Protein AF-A0A078FV18-F1 (afdb_monomer)

Structure (mmCIF, N/CA/C/O backbone):
data_AF-A0A078FV18-F1
#
_entry.id   AF-A0A078FV18-F1
#
loop_
_atom_site.group_PDB
_atom_site.id
_atom_site.type_symbol
_atom_site.label_atom_id
_atom_site.label_alt_id
_atom_site.label_comp_id
_atom_site.label_asym_id
_atom_site.label_entity_id
_atom_site.label_seq_id
_atom_site.pdbx_PDB_ins_code
_atom_site.Cartn_x
_atom_site.Cartn_y
_atom_site.Cartn_z
_atom_site.occupancy
_atom_site.B_iso_or_equiv
_atom_site.auth_seq_id
_atom_site.auth_comp_id
_atom_site.auth_asym_id
_atom_site.auth_atom_id
_atom_site.pdbx_PDB_model_num
ATOM 1 N N . MET A 1 1 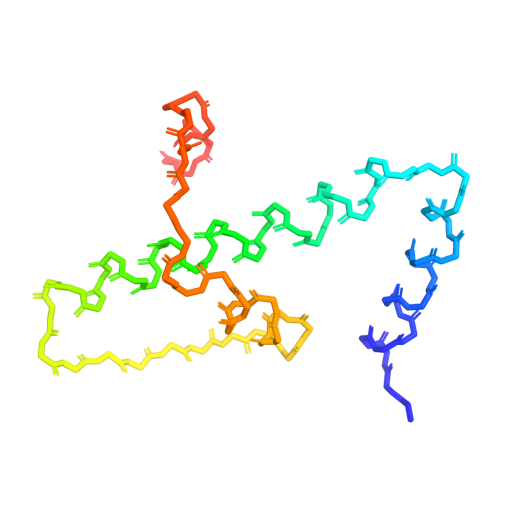? -18.439 -11.917 -6.324 1.00 59.16 1 MET A N 1
ATOM 2 C CA . MET A 1 1 ? -17.641 -11.627 -5.114 1.00 59.16 1 MET A CA 1
ATOM 3 C C . MET A 1 1 ? -16.601 -12.712 -4.979 1.00 59.16 1 MET A C 1
ATOM 5 O O . MET A 1 1 ? -16.932 -13.860 -5.232 1.00 59.16 1 MET A O 1
ATOM 9 N N . ASN A 1 2 ? -15.362 -12.354 -4.676 1.00 77.75 2 ASN A N 1
ATOM 10 C CA . ASN A 1 2 ? -14.284 -13.319 -4.433 1.00 77.75 2 ASN A CA 1
ATOM 11 C C . ASN A 1 2 ? -13.795 -13.195 -2.984 1.00 77.75 2 ASN A C 1
ATOM 13 O O . ASN A 1 2 ? -14.188 -12.269 -2.275 1.00 77.75 2 ASN A O 1
ATOM 17 N N . ASP A 1 3 ? -12.921 -14.108 -2.574 1.00 80.56 3 ASP A N 1
ATOM 18 C CA . ASP A 1 3 ? -12.481 -14.253 -1.182 1.00 80.56 3 ASP A CA 1
ATOM 19 C C . ASP A 1 3 ? -11.837 -12.988 -0.603 1.00 80.56 3 ASP A C 1
ATOM 21 O O . ASP A 1 3 ? -12.035 -12.676 0.569 1.00 80.56 3 ASP A O 1
ATOM 25 N N . VAL A 1 4 ? -11.127 -12.210 -1.430 1.00 75.06 4 VAL A N 1
ATOM 26 C CA . VAL A 1 4 ? -10.531 -10.930 -1.012 1.00 75.06 4 VAL A CA 1
ATOM 27 C C . VAL A 1 4 ? -11.622 -9.934 -0.630 1.00 75.06 4 VAL A C 1
ATOM 29 O O . VAL A 1 4 ? -11.519 -9.287 0.407 1.00 75.06 4 VAL A O 1
ATOM 32 N N . ASP A 1 5 ? -12.689 -9.849 -1.428 1.00 80.25 5 ASP A N 1
ATOM 33 C CA . ASP A 1 5 ? -13.800 -8.933 -1.158 1.00 80.25 5 ASP A CA 1
ATOM 34 C C . ASP A 1 5 ? -14.566 -9.354 0.110 1.00 80.25 5 ASP A C 1
ATOM 36 O O . ASP A 1 5 ? -14.993 -8.502 0.888 1.00 80.25 5 ASP A O 1
ATOM 40 N N . ILE A 1 6 ? -14.694 -10.665 0.354 1.00 84.75 6 ILE A N 1
ATOM 41 C CA . ILE A 1 6 ? -15.320 -11.216 1.566 1.00 84.75 6 ILE A CA 1
ATOM 42 C C . ILE A 1 6 ? -14.478 -10.883 2.801 1.00 84.75 6 ILE A C 1
ATOM 44 O O . ILE A 1 6 ? -15.016 -10.401 3.796 1.00 84.75 6 ILE A O 1
ATOM 48 N N . LEU A 1 7 ? -13.160 -11.085 2.740 1.00 82.50 7 LEU A N 1
ATOM 49 C CA . LEU A 1 7 ? -12.265 -10.766 3.851 1.00 82.50 7 LEU A CA 1
ATOM 50 C C . LEU A 1 7 ? -12.294 -9.269 4.183 1.00 82.50 7 LEU A C 1
ATOM 52 O O . LEU A 1 7 ? -12.359 -8.900 5.354 1.00 82.50 7 LEU A O 1
ATOM 56 N N . THR A 1 8 ? -12.294 -8.402 3.167 1.00 81.38 8 THR A N 1
ATOM 57 C CA . THR A 1 8 ? -12.423 -6.954 3.368 1.00 81.38 8 THR A CA 1
ATOM 58 C C . THR A 1 8 ? -13.744 -6.594 4.045 1.00 81.38 8 THR A C 1
ATOM 60 O O . THR A 1 8 ? -13.729 -5.804 4.984 1.00 81.38 8 THR A O 1
ATOM 63 N N . LEU A 1 9 ? -14.862 -7.198 3.631 1.00 85.75 9 LEU A N 1
ATOM 64 C CA . LEU A 1 9 ? -16.172 -6.980 4.255 1.00 85.75 9 LEU A CA 1
ATOM 65 C C . LEU A 1 9 ? -16.193 -7.401 5.729 1.00 85.75 9 LEU A C 1
ATOM 67 O O . LEU A 1 9 ? -16.709 -6.666 6.567 1.00 85.75 9 LEU A O 1
ATOM 71 N N . VAL A 1 10 ? -15.596 -8.549 6.061 1.00 87.56 10 VAL A N 1
ATOM 72 C CA . VAL A 1 10 ? -15.495 -9.020 7.452 1.00 87.56 10 VAL A CA 1
ATOM 73 C C . VAL A 1 10 ? -14.677 -8.044 8.296 1.00 87.56 10 VAL A C 1
ATOM 75 O O . VAL A 1 10 ? -15.117 -7.640 9.370 1.00 87.56 10 VAL A O 1
ATOM 78 N N . ILE A 1 11 ? -13.513 -7.615 7.799 1.00 84.44 11 ILE A N 1
ATOM 79 C CA . ILE A 1 11 ? -12.668 -6.641 8.503 1.00 84.44 11 ILE A CA 1
ATOM 80 C C . ILE A 1 11 ? -13.412 -5.312 8.680 1.00 84.44 11 ILE A C 1
ATOM 82 O O . ILE A 1 11 ? -13.358 -4.729 9.761 1.00 84.44 11 ILE A O 1
ATOM 86 N N . GLN A 1 12 ? -14.138 -4.843 7.662 1.00 83.94 12 GLN A N 1
ATOM 87 C CA . GLN A 1 12 ? -14.946 -3.623 7.744 1.00 83.94 12 GLN A CA 1
ATOM 88 C C . GLN A 1 12 ? -16.043 -3.720 8.805 1.00 83.94 12 GLN A C 1
ATOM 90 O O . GLN A 1 12 ? -16.251 -2.758 9.542 1.00 83.94 12 GLN A O 1
ATOM 95 N N . GLU A 1 13 ? -16.714 -4.867 8.912 1.00 89.00 13 GLU A N 1
ATOM 96 C CA . GLU A 1 13 ? -17.749 -5.076 9.923 1.00 89.00 13 GLU A CA 1
ATOM 97 C C . GLU A 1 13 ? -17.159 -5.039 11.336 1.00 89.00 13 GLU A C 1
ATOM 99 O O . GLU A 1 13 ? -17.636 -4.287 12.182 1.00 89.00 13 GLU A O 1
ATOM 104 N N . MET A 1 14 ? -16.060 -5.762 11.570 1.00 86.50 14 MET A N 1
ATOM 105 C CA . MET A 1 14 ? -15.372 -5.770 12.869 1.00 86.50 14 MET A CA 1
ATOM 106 C C . MET A 1 14 ? -14.805 -4.395 13.238 1.00 86.50 14 MET A C 1
ATOM 108 O O . MET A 1 14 ? -14.733 -4.033 14.411 1.00 86.50 14 MET A O 1
ATOM 112 N N . SER A 1 15 ? -14.438 -3.594 12.240 1.00 84.50 15 SER A N 1
ATOM 113 C CA . SER A 1 15 ? -13.875 -2.261 12.461 1.00 84.50 15 SER A CA 1
ATOM 114 C C . SER A 1 15 ? -14.898 -1.235 12.945 1.00 84.50 15 SER A C 1
ATOM 116 O O . SER A 1 15 ? -14.505 -0.181 13.437 1.00 84.50 15 SER A O 1
ATOM 118 N N . LYS A 1 16 ? -16.203 -1.534 12.868 1.00 86.94 16 LYS A N 1
ATOM 119 C CA . LYS A 1 16 ? -17.235 -0.717 13.527 1.00 86.94 16 LYS A CA 1
ATOM 120 C C . LYS A 1 16 ? -17.072 -0.724 15.047 1.00 86.94 16 LYS A C 1
ATOM 122 O O . LYS A 1 16 ? -17.345 0.283 15.691 1.00 86.94 16 LYS A O 1
ATOM 127 N N . GLU A 1 17 ? -16.619 -1.847 15.595 1.00 90.44 17 GLU A N 1
ATOM 128 C CA . GLU A 1 17 ? -16.373 -2.037 17.026 1.00 90.44 17 GLU A CA 1
ATOM 129 C C . GLU A 1 17 ? -14.905 -1.764 17.393 1.00 90.44 17 GLU A C 1
ATOM 131 O O . GLU A 1 17 ? -14.616 -1.236 18.465 1.00 90.44 17 GLU A O 1
ATOM 136 N N . PHE A 1 18 ? -13.978 -2.041 16.467 1.00 86.25 18 PHE A N 1
ATOM 137 C CA . PHE A 1 18 ? -12.538 -1.833 16.641 1.00 86.25 18 PHE A CA 1
ATOM 138 C C . PHE A 1 18 ? -11.940 -0.997 15.493 1.00 86.25 18 PHE A C 1
ATOM 140 O O . PHE A 1 18 ? -11.299 -1.554 14.598 1.00 86.25 18 PHE A O 1
ATOM 147 N N . PRO A 1 19 ? -12.095 0.342 15.503 1.00 79.44 19 PRO A N 1
ATOM 148 C CA . PRO A 1 19 ? -11.686 1.207 14.387 1.00 79.44 19 PRO A CA 1
ATOM 149 C C . PRO A 1 19 ? -10.209 1.078 13.992 1.00 79.44 19 PRO A C 1
ATOM 151 O O . PRO A 1 19 ? -9.871 1.138 12.810 1.00 79.44 19 PRO A O 1
ATOM 154 N N . SER A 1 20 ? -9.332 0.826 14.971 1.00 82.31 20 SER A N 1
ATOM 155 C CA . SER A 1 20 ? -7.894 0.645 14.748 1.00 82.31 20 SER A CA 1
ATOM 156 C C . SER A 1 20 ? -7.555 -0.564 13.872 1.00 82.31 20 SER A C 1
ATOM 158 O O . SER A 1 20 ? -6.495 -0.585 13.253 1.00 82.31 20 SER A O 1
ATOM 160 N N . LEU A 1 21 ? -8.440 -1.561 13.773 1.00 79.88 21 LEU A N 1
ATOM 161 C CA . LEU A 1 21 ? -8.199 -2.769 12.991 1.00 79.88 21 LEU A CA 1
ATOM 162 C C . LEU A 1 21 ? -8.141 -2.465 11.488 1.00 79.88 21 LEU A C 1
ATOM 164 O O . LEU A 1 21 ? -7.208 -2.905 10.819 1.00 79.88 21 LEU A O 1
ATOM 168 N N . MET A 1 22 ? -9.089 -1.682 10.960 1.00 79.19 22 MET A N 1
ATOM 169 C CA . MET A 1 22 ? -9.062 -1.254 9.553 1.00 79.19 22 MET A CA 1
ATOM 170 C C . MET A 1 22 ? -7.854 -0.364 9.270 1.00 79.19 22 MET A C 1
ATOM 172 O O . MET A 1 22 ? -7.210 -0.488 8.224 1.00 79.19 22 MET A O 1
ATOM 176 N N . ASP A 1 23 ? -7.549 0.534 10.207 1.00 75.75 23 ASP A N 1
ATOM 177 C CA . ASP A 1 23 ? -6.448 1.474 10.062 1.00 75.75 23 ASP A CA 1
ATOM 178 C C . ASP A 1 23 ? -5.108 0.750 9.969 1.00 75.75 23 ASP A C 1
ATOM 180 O O . ASP A 1 23 ? -4.386 0.945 8.990 1.00 75.75 23 ASP A O 1
ATOM 184 N N . THR A 1 24 ? -4.818 -0.159 10.898 1.00 72.94 24 THR A N 1
ATOM 185 C CA . THR A 1 24 ? -3.562 -0.913 10.903 1.00 72.94 24 THR A CA 1
ATOM 186 C C . THR A 1 24 ? -3.518 -1.982 9.811 1.00 72.94 24 THR A C 1
ATOM 188 O O . THR A 1 24 ? -2.530 -2.096 9.082 1.00 72.94 24 THR A O 1
ATOM 191 N N . LEU A 1 25 ? -4.584 -2.773 9.643 1.00 73.88 25 LEU A N 1
ATOM 192 C CA . LEU A 1 25 ? -4.558 -3.886 8.693 1.00 73.88 25 LEU A CA 1
ATOM 193 C C . LEU A 1 25 ? -4.726 -3.453 7.245 1.00 73.88 25 LEU A C 1
ATOM 195 O O . LEU A 1 25 ? -4.389 -4.239 6.373 1.00 73.88 25 LEU A O 1
ATOM 199 N N . VAL A 1 26 ? -5.241 -2.272 6.919 1.00 77.19 26 VAL A N 1
ATOM 200 C CA . VAL A 1 26 ? -5.450 -1.894 5.510 1.00 77.19 26 VAL A CA 1
ATOM 201 C C . VAL A 1 26 ? -4.827 -0.539 5.220 1.00 77.19 26 VAL A C 1
ATOM 203 O O . VAL A 1 26 ? -3.895 -0.460 4.419 1.00 77.19 26 VAL A O 1
ATOM 206 N N . HIS A 1 27 ? -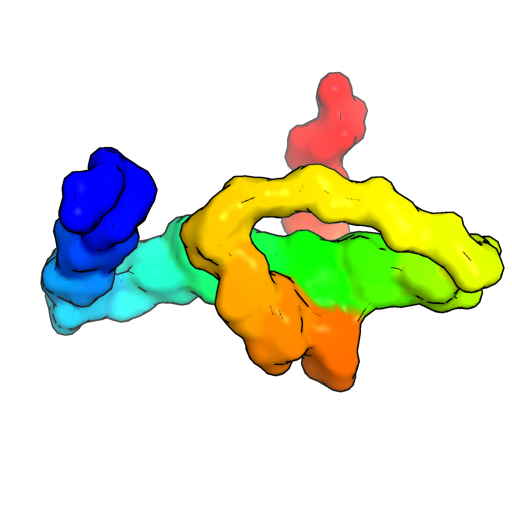5.264 0.514 5.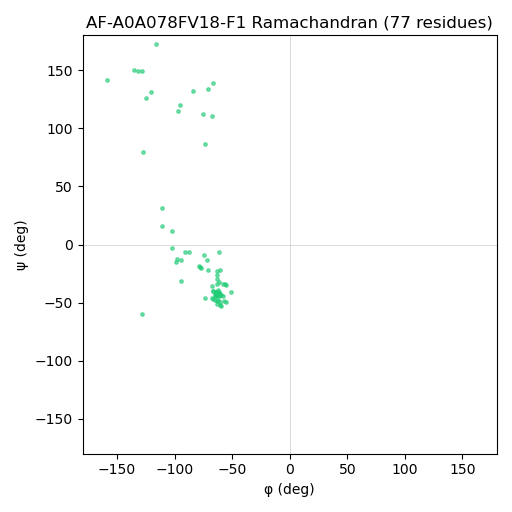910 1.00 84.00 27 HIS A N 1
ATOM 207 C CA . HIS A 1 27 ? -4.886 1.878 5.544 1.00 84.00 27 HIS A CA 1
ATOM 208 C C . HIS A 1 27 ? -3.393 2.184 5.738 1.00 84.00 27 HIS A C 1
ATOM 210 O O . HIS A 1 27 ? -2.798 2.868 4.904 1.00 84.00 27 HIS A O 1
ATOM 216 N N . GLU A 1 28 ? -2.765 1.701 6.811 1.00 85.94 28 GLU A N 1
ATOM 217 C CA . GLU A 1 28 ? -1.330 1.886 7.061 1.00 85.94 28 GLU A CA 1
ATOM 218 C C . GLU A 1 28 ? -0.474 1.183 6.008 1.00 85.94 28 GLU A C 1
ATOM 220 O O . GLU A 1 28 ? 0.474 1.776 5.485 1.00 85.94 28 GLU A O 1
ATOM 225 N N . ARG A 1 29 ? -0.847 -0.047 5.633 1.00 89.12 29 ARG A N 1
ATOM 226 C CA . ARG A 1 29 ? -0.156 -0.795 4.575 1.00 89.12 29 ARG A CA 1
ATOM 227 C C . ARG A 1 29 ? -0.267 -0.082 3.231 1.00 89.12 29 ARG A C 1
ATOM 229 O O . ARG A 1 29 ? 0.742 0.064 2.544 1.00 89.12 29 ARG A O 1
ATOM 236 N N . ASP A 1 30 ? -1.456 0.408 2.882 1.00 91.38 30 ASP A N 1
ATOM 237 C CA . ASP A 1 30 ? -1.684 1.156 1.640 1.00 91.38 30 ASP A CA 1
ATOM 238 C C . ASP A 1 30 ? -0.837 2.431 1.573 1.00 91.38 30 ASP A C 1
ATOM 240 O O . ASP A 1 30 ? -0.230 2.717 0.540 1.00 91.38 30 ASP A O 1
ATOM 244 N N . LYS A 1 31 ? -0.747 3.173 2.687 1.00 90.69 31 LYS A N 1
ATOM 245 C CA . LYS A 1 31 ? 0.133 4.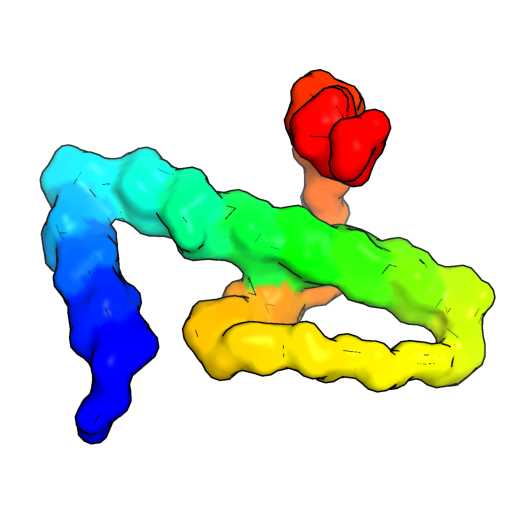343 2.805 1.00 90.69 31 LYS A CA 1
ATOM 246 C C . LYS A 1 31 ? 1.590 3.943 2.598 1.00 90.69 31 LYS A C 1
ATOM 248 O O . LYS A 1 31 ? 2.265 4.527 1.756 1.00 90.69 31 LYS A O 1
ATOM 253 N N . TYR A 1 32 ? 2.073 2.934 3.321 1.00 89.81 32 TYR A N 1
ATOM 254 C CA . TYR A 1 32 ? 3.458 2.483 3.200 1.00 89.81 32 TYR A CA 1
ATOM 255 C C . TYR A 1 32 ? 3.806 2.083 1.759 1.00 89.81 32 TYR A C 1
ATOM 257 O O . TYR A 1 32 ? 4.791 2.572 1.208 1.00 89.81 32 TYR A O 1
ATOM 265 N N . MET A 1 33 ? 2.964 1.270 1.110 1.00 92.50 33 MET A N 1
ATOM 266 C CA . MET A 1 33 ? 3.167 0.874 -0.286 1.00 92.50 33 MET A CA 1
ATOM 267 C C . MET A 1 33 ? 3.159 2.070 -1.239 1.00 92.50 33 MET A C 1
ATOM 269 O O . MET A 1 33 ? 4.041 2.160 -2.088 1.00 92.50 33 MET A O 1
ATOM 273 N N . ALA A 1 34 ? 2.220 3.009 -1.083 1.00 93.31 34 ALA A N 1
ATOM 274 C CA . ALA A 1 34 ? 2.192 4.228 -1.890 1.00 93.31 34 ALA A CA 1
ATOM 275 C C . ALA A 1 34 ? 3.477 5.055 -1.727 1.00 93.31 34 ALA A C 1
ATOM 277 O O . ALA A 1 34 ? 4.048 5.490 -2.724 1.00 93.31 34 ALA A O 1
ATOM 278 N N . CYS A 1 35 ? 3.974 5.216 -0.495 1.00 91.38 35 CYS A N 1
ATOM 279 C CA . CYS A 1 35 ? 5.227 5.925 -0.227 1.00 91.38 35 CYS A CA 1
ATOM 280 C C . CYS A 1 35 ? 6.419 5.256 -0.912 1.00 91.38 35 CYS A C 1
ATOM 282 O O . CYS A 1 35 ? 7.192 5.922 -1.599 1.00 91.38 35 CYS A O 1
ATOM 284 N N . MET A 1 36 ? 6.557 3.939 -0.743 1.00 91.19 36 MET A N 1
ATOM 285 C CA . MET A 1 36 ? 7.678 3.189 -1.304 1.00 91.19 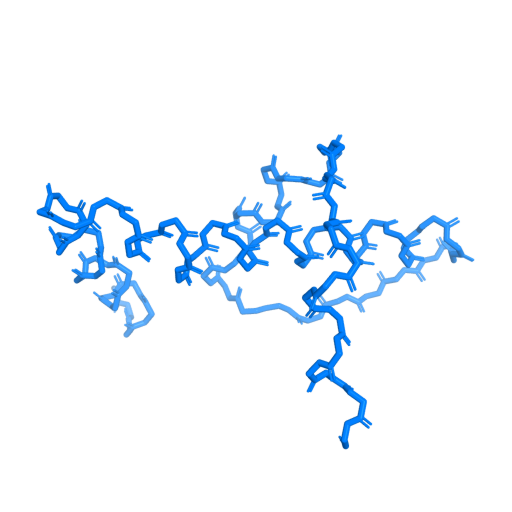36 MET A CA 1
ATOM 286 C C . MET A 1 36 ? 7.655 3.207 -2.833 1.00 91.19 36 MET A C 1
ATOM 288 O O . MET A 1 36 ? 8.682 3.474 -3.451 1.00 91.19 36 MET A O 1
ATOM 292 N N . LEU A 1 37 ? 6.488 2.992 -3.447 1.00 92.75 37 LEU A N 1
ATOM 293 C CA . LEU A 1 37 ? 6.336 3.050 -4.901 1.00 92.75 37 LEU A CA 1
ATOM 294 C C . LEU A 1 37 ? 6.605 4.453 -5.452 1.00 92.75 37 LEU A C 1
ATOM 296 O O . LEU A 1 37 ? 7.318 4.579 -6.441 1.00 92.75 37 LEU A O 1
ATOM 300 N N . SER A 1 38 ? 6.088 5.495 -4.797 1.00 90.94 38 SER A N 1
ATOM 301 C CA . SER A 1 38 ? 6.312 6.893 -5.187 1.00 90.94 38 SER A CA 1
ATOM 302 C C . SER A 1 38 ? 7.792 7.281 -5.088 1.00 90.94 38 SER A C 1
ATOM 304 O O . SER A 1 38 ? 8.342 7.890 -6.006 1.00 90.94 38 SER A O 1
ATOM 306 N N . ARG A 1 39 ? 8.487 6.835 -4.032 1.00 89.69 39 ARG A N 1
ATOM 307 C CA . ARG A 1 39 ? 9.936 7.020 -3.887 1.00 89.69 39 ARG A CA 1
ATOM 308 C C . ARG A 1 39 ? 10.706 6.373 -5.038 1.00 89.69 39 ARG A C 1
ATOM 310 O O . ARG A 1 39 ? 11.483 7.053 -5.698 1.00 89.69 39 ARG A O 1
ATOM 317 N N . VAL A 1 40 ? 10.463 5.094 -5.314 1.00 90.62 40 VAL A N 1
ATOM 318 C CA . VAL A 1 40 ? 11.143 4.377 -6.407 1.00 90.62 40 VAL A CA 1
ATOM 319 C C . VAL A 1 40 ? 10.808 5.009 -7.768 1.00 90.62 40 VAL A C 1
ATOM 321 O O . VAL A 1 40 ? 11.693 5.184 -8.599 1.00 90.62 40 VAL A O 1
ATOM 324 N N . ALA A 1 41 ? 9.561 5.443 -7.982 1.00 91.56 41 ALA A N 1
ATOM 325 C CA . ALA A 1 41 ? 9.150 6.155 -9.195 1.00 91.56 41 ALA A CA 1
ATOM 326 C C . ALA A 1 41 ? 9.864 7.504 -9.382 1.00 91.56 41 ALA A C 1
ATOM 328 O O . ALA A 1 41 ? 9.996 7.963 -10.511 1.00 91.56 41 ALA A O 1
ATOM 329 N N . SER A 1 42 ? 10.323 8.144 -8.302 1.00 91.06 42 SER A N 1
ATOM 330 C CA . SER A 1 42 ? 11.084 9.398 -8.386 1.00 91.06 42 SER A CA 1
ATOM 331 C C . SER A 1 42 ? 12.548 9.198 -8.800 1.00 91.06 42 SER A C 1
ATOM 333 O O . SER A 1 42 ? 13.178 10.132 -9.290 1.00 91.06 42 SER A O 1
ATOM 335 N N . GLU A 1 43 ? 13.081 7.984 -8.632 1.00 93.94 43 GLU A N 1
ATOM 336 C CA . GLU A 1 43 ? 14.482 7.634 -8.904 1.00 93.94 43 GLU A CA 1
ATOM 337 C C . GLU A 1 43 ? 14.678 6.982 -10.291 1.00 93.94 43 GLU A C 1
ATOM 339 O O . GLU A 1 43 ? 15.806 6.877 -10.779 1.00 93.94 43 GLU A O 1
ATOM 344 N N . HIS A 1 44 ? 13.596 6.569 -10.962 1.00 93.81 44 HIS A N 1
ATOM 345 C CA . HIS A 1 44 ? 13.642 5.840 -12.233 1.00 93.81 44 HIS A CA 1
ATOM 346 C C . HIS A 1 44 ? 12.695 6.434 -13.282 1.00 93.81 44 HIS A C 1
ATOM 348 O O . HIS A 1 44 ? 11.624 6.937 -12.967 1.00 93.81 44 HIS A O 1
ATOM 354 N N . SER A 1 45 ? 13.058 6.324 -14.563 1.00 92.06 45 SER A N 1
ATOM 355 C CA . SER A 1 45 ? 12.245 6.841 -15.677 1.00 92.06 45 SER A CA 1
ATOM 356 C C . SER A 1 45 ? 10.961 6.045 -15.938 1.00 92.06 45 SER A C 1
ATOM 358 O O . SER A 1 45 ? 10.033 6.564 -16.554 1.00 92.06 45 SER A O 1
ATOM 360 N N . SER A 1 46 ? 10.906 4.784 -15.503 1.00 93.06 46 SER A N 1
ATOM 361 C CA . SER A 1 46 ? 9.735 3.915 -15.612 1.00 93.06 46 SER A CA 1
ATOM 362 C C . SER A 1 46 ? 9.823 2.783 -14.593 1.00 93.06 46 SER A C 1
ATOM 364 O O . SER A 1 46 ? 10.904 2.236 -14.366 1.00 93.06 46 SER A O 1
ATOM 366 N N . ILE A 1 47 ? 8.687 2.422 -13.996 1.00 93.50 47 ILE A N 1
ATOM 367 C CA . ILE A 1 47 ? 8.574 1.318 -13.041 1.00 93.50 47 ILE A CA 1
ATOM 368 C C . ILE A 1 47 ? 7.338 0.472 -13.350 1.00 93.50 47 ILE A C 1
ATOM 370 O O . ILE A 1 47 ? 6.323 0.979 -13.828 1.00 93.50 47 ILE A O 1
ATOM 374 N N . VAL A 1 48 ? 7.407 -0.818 -13.028 1.00 95.31 48 VAL A N 1
ATOM 375 C CA . VAL A 1 48 ? 6.255 -1.727 -13.030 1.00 95.31 48 VAL A CA 1
ATOM 376 C C . VAL A 1 48 ? 6.160 -2.355 -11.648 1.00 95.31 48 VAL A C 1
ATOM 378 O O . VAL A 1 48 ? 7.127 -2.936 -11.163 1.00 95.31 48 VAL A O 1
ATOM 381 N N . ALA A 1 49 ? 4.993 -2.241 -11.019 1.00 92.94 49 ALA A N 1
ATOM 382 C CA . ALA A 1 49 ? 4.722 -2.816 -9.709 1.00 92.94 49 ALA A CA 1
ATOM 383 C C . ALA A 1 49 ? 3.556 -3.800 -9.795 1.00 92.94 49 ALA A C 1
ATOM 385 O O . ALA A 1 49 ? 2.497 -3.481 -10.334 1.00 92.94 49 ALA A O 1
ATOM 386 N N . VAL A 1 50 ? 3.746 -4.992 -9.232 1.00 95.62 50 VAL A N 1
ATOM 387 C CA . VAL A 1 50 ? 2.679 -5.979 -9.057 1.00 95.62 50 VAL A CA 1
ATOM 388 C C . VAL A 1 50 ? 2.126 -5.815 -7.650 1.00 95.62 50 VAL A C 1
ATOM 390 O O . VAL A 1 50 ? 2.857 -5.952 -6.673 1.00 95.62 50 VAL A O 1
ATOM 393 N N . VAL A 1 51 ? 0.835 -5.511 -7.544 1.00 92.44 51 VAL A N 1
ATOM 394 C CA . VAL A 1 51 ? 0.161 -5.277 -6.262 1.00 92.44 51 VAL A CA 1
ATOM 395 C C . VAL A 1 51 ? -1.095 -6.132 -6.152 1.00 92.44 51 VAL A C 1
ATOM 397 O O . VAL A 1 51 ? -1.757 -6.430 -7.147 1.00 92.44 51 VAL A O 1
ATOM 400 N N . GLY A 1 52 ? -1.446 -6.519 -4.926 1.00 89.94 52 GLY A N 1
ATOM 401 C CA . GLY A 1 52 ? -2.711 -7.197 -4.661 1.00 89.94 52 GLY A CA 1
ATOM 402 C C . GLY A 1 52 ? -3.89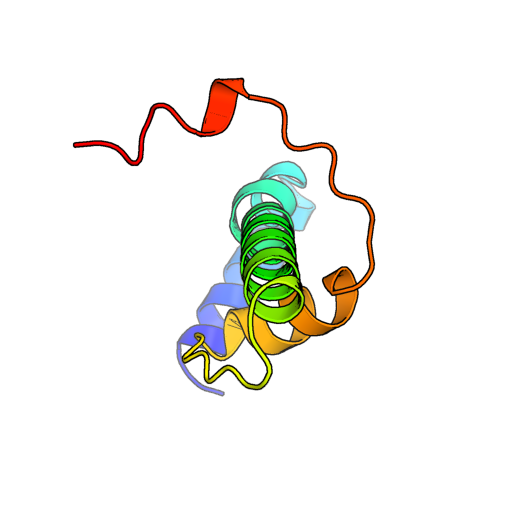6 -6.263 -4.922 1.00 89.94 52 GLY A C 1
ATOM 403 O O . GLY A 1 52 ? -3.868 -5.096 -4.533 1.00 89.94 52 GLY A O 1
ATOM 404 N N . ARG A 1 53 ? -4.971 -6.774 -5.536 1.00 88.25 53 ARG A N 1
ATOM 405 C CA . ARG A 1 53 ? -6.147 -5.964 -5.912 1.00 88.25 53 ARG A CA 1
ATOM 406 C C . ARG A 1 53 ? -6.762 -5.197 -4.734 1.00 88.25 53 ARG A C 1
ATOM 408 O O . ARG A 1 53 ? -7.214 -4.073 -4.925 1.00 88.25 53 ARG A O 1
ATOM 415 N N . GLY A 1 54 ? -6.735 -5.776 -3.530 1.00 85.31 54 GLY A N 1
ATOM 416 C CA . GLY A 1 54 ? -7.242 -5.136 -2.309 1.00 85.31 54 GLY A CA 1
ATOM 417 C C . GLY A 1 54 ? -6.533 -3.826 -1.943 1.00 85.31 54 GLY A C 1
ATOM 418 O O . GLY A 1 54 ? -7.127 -2.984 -1.283 1.00 85.31 54 GLY A O 1
ATOM 419 N N . HIS A 1 55 ? -5.307 -3.621 -2.429 1.00 91.19 55 HIS A N 1
ATOM 420 C CA . HIS A 1 55 ? -4.490 -2.442 -2.135 1.00 91.19 55 HIS A CA 1
ATOM 421 C C . HIS A 1 55 ? -4.529 -1.381 -3.232 1.00 91.19 55 HIS A C 1
ATOM 423 O O . HIS A 1 55 ? -4.143 -0.239 -3.002 1.00 91.19 55 HIS A O 1
ATOM 429 N N . LEU A 1 56 ? -5.004 -1.729 -4.432 1.00 91.06 56 LEU A N 1
ATOM 430 C CA . LEU A 1 56 ? -4.922 -0.856 -5.603 1.00 91.06 56 LEU A CA 1
ATOM 431 C C . LEU A 1 56 ? -5.564 0.517 -5.349 1.00 91.06 56 LEU A C 1
ATOM 433 O O . LEU A 1 56 ? -4.938 1.547 -5.593 1.00 91.06 56 LEU A O 1
ATOM 437 N N . GLN A 1 57 ? -6.789 0.542 -4.816 1.00 91.12 57 GLN A N 1
ATOM 438 C CA . GLN A 1 57 ? -7.479 1.804 -4.527 1.00 91.12 57 GLN A CA 1
ATOM 439 C C . GLN A 1 57 ? -6.803 2.605 -3.412 1.00 91.12 57 GLN A C 1
ATOM 441 O O . GLN A 1 57 ? -6.695 3.827 -3.512 1.00 91.12 57 GLN A O 1
ATOM 446 N N . GLY A 1 58 ? -6.324 1.930 -2.367 1.00 91.56 58 GLY A N 1
ATOM 447 C CA . GLY A 1 58 ? -5.609 2.576 -1.274 1.00 91.56 58 GLY A CA 1
ATOM 448 C C . GLY A 1 58 ? -4.297 3.206 -1.731 1.00 91.56 58 GLY A C 1
ATOM 449 O O . GLY A 1 58 ? -4.004 4.342 -1.366 1.00 91.56 58 GLY A O 1
ATOM 450 N N . ILE A 1 59 ? -3.547 2.526 -2.597 1.00 93.94 59 ILE A N 1
ATOM 451 C CA . ILE A 1 59 ? -2.310 3.053 -3.180 1.00 93.94 59 ILE A CA 1
ATOM 452 C C . ILE A 1 59 ? -2.601 4.300 -4.024 1.00 93.94 59 ILE A C 1
ATOM 454 O O . ILE A 1 59 ? -1.970 5.333 -3.810 1.00 93.94 59 ILE A O 1
ATOM 458 N N . ILE A 1 60 ? -3.597 4.247 -4.918 1.00 92.56 60 ILE A N 1
ATOM 459 C CA . ILE A 1 60 ? -4.000 5.399 -5.748 1.00 92.56 60 ILE A CA 1
ATOM 460 C C . ILE A 1 60 ? -4.402 6.591 -4.867 1.00 92.56 60 ILE A C 1
ATOM 462 O O . ILE A 1 60 ? -3.962 7.715 -5.103 1.00 92.56 60 ILE A O 1
ATOM 466 N N . LYS A 1 61 ? -5.189 6.349 -3.809 1.00 92.88 61 LYS A N 1
ATOM 467 C CA . LYS A 1 61 ? -5.639 7.387 -2.867 1.00 92.88 61 LYS A CA 1
ATOM 468 C C . LYS A 1 61 ? -4.479 8.077 -2.135 1.00 92.88 61 LYS A C 1
ATOM 470 O O . LYS A 1 61 ? -4.587 9.257 -1.796 1.00 92.88 61 LYS A O 1
ATOM 475 N N . ASN A 1 62 ? -3.391 7.351 -1.873 1.00 92.12 62 ASN A N 1
ATOM 476 C CA . ASN A 1 62 ? -2.257 7.830 -1.079 1.00 92.12 62 ASN A CA 1
ATOM 477 C C . ASN A 1 62 ? -1.033 8.263 -1.917 1.00 92.12 62 ASN A C 1
ATOM 479 O O . ASN A 1 62 ? -0.076 8.763 -1.336 1.00 92.12 62 ASN A O 1
ATOM 483 N N . TRP A 1 63 ? -1.051 8.125 -3.250 1.00 91.12 63 TRP A N 1
ATOM 484 C CA . TRP A 1 63 ? 0.129 8.259 -4.130 1.00 91.12 63 TRP A CA 1
ATOM 485 C C . TRP A 1 63 ? 0.967 9.541 -3.944 1.00 91.12 63 TRP A C 1
ATOM 487 O O . TRP A 1 63 ? 2.194 9.483 -3.938 1.00 91.12 63 TRP A O 1
ATOM 497 N N . ASN A 1 64 ? 0.313 10.691 -3.750 1.00 82.94 64 ASN A N 1
ATOM 498 C CA . ASN A 1 64 ? 0.964 12.001 -3.577 1.00 82.94 64 ASN A CA 1
ATOM 499 C C . ASN A 1 64 ? 0.821 12.563 -2.156 1.00 82.94 64 ASN A C 1
ATOM 501 O O . ASN A 1 64 ? 0.988 13.765 -1.940 1.00 82.94 64 ASN A O 1
ATOM 505 N N . GLN A 1 65 ? 0.452 11.730 -1.182 1.00 82.00 65 GLN A N 1
ATOM 506 C CA . GLN A 1 65 ? 0.309 12.201 0.188 1.00 82.00 65 GLN A CA 1
ATOM 507 C C . GLN A 1 65 ? 1.670 12.190 0.899 1.00 82.00 65 GLN A C 1
ATOM 509 O O . GLN A 1 65 ? 2.380 11.185 0.839 1.00 82.00 65 GLN A O 1
ATOM 514 N N . PRO A 1 66 ? 2.054 13.277 1.592 1.00 70.31 66 PRO A N 1
ATOM 515 C CA . PRO A 1 66 ? 3.271 13.294 2.388 1.00 70.31 66 PRO A CA 1
ATOM 516 C C . PRO A 1 66 ? 3.105 12.349 3.580 1.00 70.31 66 PRO A C 1
ATOM 518 O O . PRO A 1 66 ? 2.335 12.611 4.505 1.00 70.31 66 PRO A O 1
ATOM 521 N N . ILE A 1 67 ? 3.831 11.234 3.562 1.00 67.81 67 ILE A N 1
ATOM 522 C CA . ILE A 1 67 ? 3.781 10.244 4.635 1.00 67.81 67 ILE A CA 1
ATOM 523 C C . ILE A 1 67 ? 4.953 10.502 5.577 1.00 67.81 67 ILE A C 1
ATOM 525 O O . ILE A 1 67 ? 6.118 10.346 5.215 1.00 67.81 67 ILE A O 1
ATOM 529 N N . LYS A 1 68 ? 4.642 10.885 6.820 1.00 61.00 68 LYS A N 1
ATOM 530 C CA . LYS A 1 68 ? 5.610 10.865 7.923 1.00 61.00 68 LYS A CA 1
ATOM 531 C C . LYS A 1 68 ? 5.842 9.413 8.333 1.00 61.00 68 LYS A C 1
ATOM 533 O O . LYS A 1 68 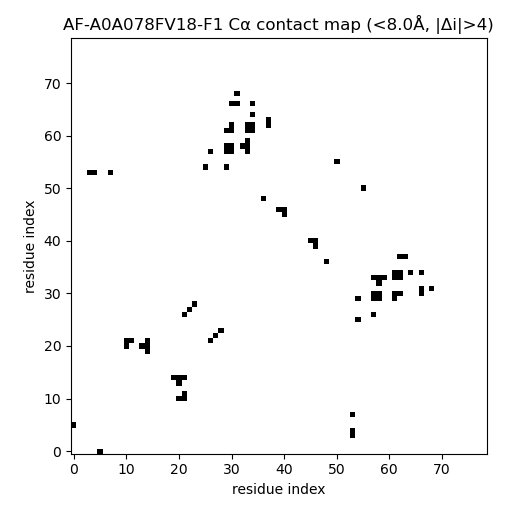? 5.170 8.907 9.225 1.00 61.00 68 LYS A O 1
ATOM 538 N N . ILE A 1 69 ? 6.776 8.737 7.673 1.00 57.09 69 ILE A N 1
ATOM 539 C CA . ILE A 1 69 ? 7.272 7.447 8.157 1.00 57.09 69 ILE A CA 1
ATOM 540 C C . ILE A 1 69 ? 8.207 7.746 9.330 1.00 57.09 69 ILE A C 1
ATOM 542 O O . ILE A 1 69 ? 9.263 8.350 9.140 1.00 57.09 69 ILE A O 1
ATOM 546 N N . SER A 1 70 ? 7.816 7.370 10.551 1.00 51.94 70 SER A N 1
ATOM 547 C CA . SER A 1 70 ? 8.758 7.364 11.668 1.00 51.94 70 SER A CA 1
ATOM 548 C C . SER A 1 70 ? 9.747 6.215 11.451 1.00 51.94 70 SER A C 1
ATOM 550 O O . SER A 1 70 ? 9.381 5.092 11.104 1.00 51.94 70 SER A O 1
ATOM 552 N N . SER A 1 71 ? 11.032 6.497 11.625 1.00 49.72 71 SER A N 1
ATOM 553 C CA . SER A 1 71 ? 12.151 5.589 11.343 1.00 49.72 71 SER A CA 1
ATOM 554 C C . SER A 1 71 ? 12.150 4.296 12.177 1.00 49.72 71 SER A C 1
ATOM 556 O O . SER A 1 71 ? 12.947 3.400 11.917 1.00 49.72 71 SER A O 1
ATOM 558 N N . GLN A 1 72 ? 11.250 4.166 13.154 1.00 47.59 72 GLN A N 1
ATOM 559 C CA . GLN A 1 72 ? 11.163 3.024 14.064 1.00 47.59 72 GLN A CA 1
ATOM 560 C C . GLN A 1 72 ? 10.485 1.786 13.453 1.00 47.59 72 GLN A C 1
ATOM 562 O O . GLN A 1 72 ? 10.705 0.684 13.943 1.00 47.59 72 GLN A O 1
ATOM 567 N N . SER A 1 73 ? 9.720 1.931 12.365 1.00 45.62 73 SER A N 1
ATOM 568 C CA . SER A 1 73 ? 9.007 0.814 11.714 1.00 45.62 73 SER A CA 1
ATOM 569 C C . SER A 1 73 ? 9.831 0.063 10.655 1.00 45.62 73 SER A C 1
ATOM 571 O O . SER A 1 73 ? 9.376 -0.949 10.130 1.00 45.62 73 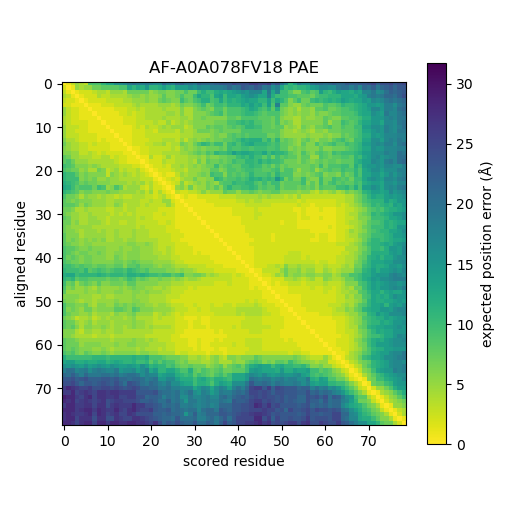SER A O 1
ATOM 573 N N . LEU A 1 74 ? 11.038 0.540 10.323 1.00 46.34 74 LEU A N 1
ATOM 574 C CA . LEU A 1 74 ? 11.894 -0.028 9.268 1.00 46.34 74 LEU A CA 1
ATOM 575 C C . LEU A 1 74 ? 12.870 -1.111 9.763 1.00 46.34 74 LEU A C 1
ATOM 577 O O . LEU A 1 74 ? 13.522 -1.751 8.944 1.00 46.34 74 LEU A O 1
ATOM 581 N N . SER A 1 75 ? 12.965 -1.354 11.074 1.00 43.16 75 SER A N 1
ATOM 582 C CA . SER A 1 75 ? 13.908 -2.327 11.655 1.00 43.16 75 SER A CA 1
ATOM 583 C C . SER A 1 75 ? 13.518 -3.797 11.453 1.00 43.16 75 SER A C 1
ATOM 585 O O . SER A 1 75 ? 14.323 -4.676 11.744 1.00 43.16 75 SER A O 1
ATOM 587 N N . ILE A 1 76 ? 12.309 -4.086 10.958 1.00 47.41 76 ILE A N 1
ATOM 588 C CA . ILE A 1 76 ? 11.776 -5.459 10.873 1.00 47.41 76 ILE A CA 1
ATOM 589 C C . ILE A 1 76 ? 12.033 -6.100 9.493 1.00 47.41 76 ILE A C 1
ATOM 591 O O . ILE A 1 76 ? 11.910 -7.309 9.343 1.00 47.41 76 ILE A O 1
ATOM 595 N N . LEU A 1 77 ? 12.431 -5.324 8.477 1.00 42.16 77 LEU A N 1
ATOM 596 C CA . LEU A 1 77 ? 12.562 -5.807 7.090 1.00 42.16 77 LEU A CA 1
ATOM 597 C C . LEU A 1 77 ? 14.007 -6.094 6.643 1.00 42.16 77 LEU A C 1
ATOM 599 O O . LEU A 1 77 ? 14.240 -6.299 5.456 1.00 42.16 77 LEU A O 1
ATOM 603 N N . SER A 1 78 ? 14.977 -6.114 7.562 1.00 36.38 78 SER A N 1
ATOM 604 C CA . SER A 1 78 ? 16.386 -6.412 7.255 1.00 36.38 78 SER A CA 1
ATOM 605 C C . SER A 1 78 ? 16.874 -7.757 7.814 1.00 36.38 78 SER A C 1
ATOM 607 O O . SER A 1 78 ? 18.039 -7.861 8.194 1.00 36.38 78 SER A O 1
ATOM 609 N N . SER A 1 79 ? 15.996 -8.759 7.926 1.00 39.59 79 SER A N 1
ATOM 610 C CA . SER A 1 79 ? 16.392 -10.153 8.205 1.00 39.59 79 SER A CA 1
ATOM 611 C C . SER A 1 79 ? 16.377 -10.986 6.934 1.00 39.59 79 SER A C 1
ATOM 613 O O . SER A 1 79 ? 15.402 -10.838 6.166 1.00 39.59 79 SER A O 1
#

Foldseek 3Di:
DDPLVVVVVVQVVVCVVVVVSCCVVALVVLLVVLVVVLVVVVVDPDDDDDDDPSSPVSSVVNNPPDDPDDPPVPPPPPD

pLDDT: mean 80.48, std 15.77, range [36.38, 95.62]

Solvent-accessible surface area (backbone atoms only — not comparable to full-atom values): 4929 Å² total; per-residue (Å²): 137,54,72,69,59,52,52,51,52,51,48,56,58,54,20,76,84,39,58,65,53,44,42,61,75,44,51,49,52,18,41,53,52,12,51,54,52,44,54,53,51,74,78,41,98,76,82,87,82,92,75,61,76,90,40,51,64,45,23,67,76,27,47,86,57,91,74,87,74,66,80,81,75,64,75,77,77,80,121

Mean predicted aligned error: 8.27 Å

Radius of gyration: 14.34 Å; Cα contacts (8 Å, |Δi|>4): 44; chains: 1; bounding box: 34×28×33 Å

InterPro domains:
  IPR002816 TraB/PrgY/GumN family [PF01963] (7-64)
  IPR046345 TraB/PryY-like [PTHR21530] (1-69)
  IPR046345 TraB/PryY-like [cd14726] (5-63)

Sequence (79 aa):
MNDVDILTLVIQEMSKEFPSLMDTLVHERDKY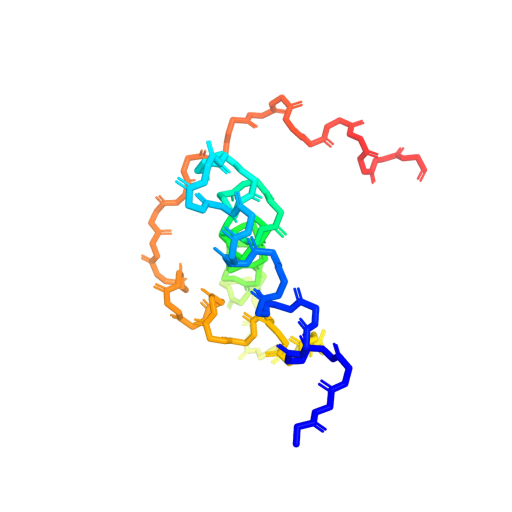MACMLSRVASEHSSIVAVVGRGHLQGIIKNWNQPIKISSQSLSILSS

Secondary structure (DSSP, 8-state):
--HHHHHHHHHHHHTTT-HHHHIIIIIHHHHHHHHHHHHHHHHSS-------HHHHHHHHHHTT------GGGGTTS--

Organism: Brassica napus (NCBI:txid3708)